Protein AF-A0A392VEM5-F1 (afdb_monomer_lite)

Secondary structure (DSSP, 8-state):
--TTSTTS-HHHHHHHHTS---SHHHHHHHHHHHHHHHHHHHHHHHT-

pLDDT: mean 79.41, std 9.6, range [47.03, 88.06]

Radius of gyration: 11.79 Å; chains: 1; bounding box: 29×16×32 Å

Sequence (48 aa):
MNKYRYGLRGDIAQTVSLQYVRDFRDLIQKAYSAEATIEYARQKKEAA

Structure (mmCIF, N/CA/C/O backbone):
data_AF-A0A392VEM5-F1
#
_entry.id   AF-A0A392VEM5-F1
#
loop_
_atom_site.group_PDB
_atom_site.id
_atom_site.type_symbol
_atom_site.label_atom_id
_atom_site.label_alt_id
_atom_site.label_comp_id
_atom_site.label_asym_id
_atom_site.label_entity_id
_atom_site.label_seq_id
_atom_site.pdbx_PDB_ins_code
_atom_site.Cartn_x
_atom_site.Cartn_y
_atom_site.Cartn_z
_atom_site.occupancy
_atom_site.B_iso_or_equiv
_atom_site.auth_seq_id
_atom_site.auth_comp_id
_atom_site.auth_asym_id
_atom_site.auth_atom_id
_atom_site.pdbx_PDB_model_num
ATOM 1 N N . MET A 1 1 ? -13.697 -4.956 9.395 1.00 47.03 1 MET A N 1
ATOM 2 C CA . MET A 1 1 ? -12.751 -3.818 9.381 1.00 47.03 1 MET A CA 1
ATOM 3 C C . MET A 1 1 ? -12.564 -3.340 7.935 1.00 47.03 1 MET A C 1
ATOM 5 O O . MET A 1 1 ? -11.689 -3.833 7.247 1.00 47.03 1 MET A O 1
ATOM 9 N N . ASN A 1 2 ? -13.435 -2.462 7.418 1.00 56.06 2 ASN A N 1
ATOM 10 C CA . ASN A 1 2 ? -13.389 -2.007 6.008 1.00 56.06 2 ASN A CA 1
ATOM 11 C C . ASN A 1 2 ? -13.162 -0.486 5.875 1.00 56.06 2 ASN A C 1
ATOM 13 O O . ASN A 1 2 ? -13.232 0.061 4.781 1.00 56.06 2 ASN A O 1
ATOM 17 N N . LYS A 1 3 ? -12.910 0.211 6.994 1.00 62.12 3 LYS A N 1
ATOM 18 C CA . LYS A 1 3 ? -12.885 1.683 7.062 1.00 62.12 3 LYS A CA 1
ATOM 19 C C . LYS A 1 3 ? -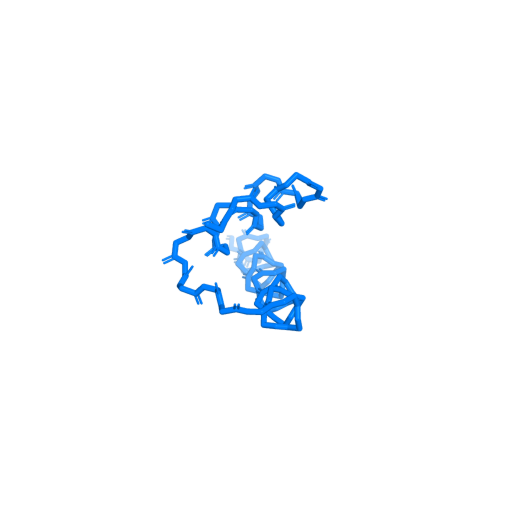11.642 2.323 6.429 1.00 62.12 3 LYS A C 1
ATOM 21 O O . LYS A 1 3 ? -11.644 3.517 6.184 1.00 62.12 3 LYS A O 1
ATOM 26 N N . TYR A 1 4 ? -10.609 1.536 6.143 1.00 63.41 4 TYR A N 1
ATOM 27 C CA . TYR A 1 4 ? -9.285 2.036 5.770 1.00 63.41 4 TYR A CA 1
ATOM 28 C C . TYR A 1 4 ? -8.903 1.811 4.299 1.00 63.41 4 TYR A C 1
ATOM 30 O O . TYR A 1 4 ? -7.785 2.107 3.898 1.00 63.41 4 TYR A O 1
ATOM 38 N N . ARG A 1 5 ? -9.822 1.268 3.490 1.00 63.03 5 ARG A N 1
ATOM 39 C CA . ARG A 1 5 ? -9.584 0.985 2.063 1.00 63.03 5 ARG A CA 1
ATOM 40 C C . ARG A 1 5 ? -9.907 2.174 1.150 1.00 63.03 5 ARG A C 1
ATOM 42 O O . ARG A 1 5 ? -9.457 2.205 0.011 1.00 63.03 5 ARG A O 1
ATOM 49 N N . TYR A 1 6 ? -10.666 3.149 1.649 1.00 63.38 6 TYR A N 1
ATOM 50 C CA . TYR A 1 6 ? -11.121 4.311 0.889 1.00 63.38 6 TYR A CA 1
ATOM 51 C C . TYR A 1 6 ? -10.087 5.437 1.005 1.00 63.38 6 TYR A C 1
ATOM 53 O O . TYR A 1 6 ? -10.089 6.180 1.981 1.00 63.38 6 TYR A O 1
ATOM 61 N N . GLY A 1 7 ? -9.160 5.514 0.046 1.00 72.38 7 GLY A N 1
ATOM 62 C CA . GLY A 1 7 ? -8.147 6.579 -0.025 1.00 72.38 7 GLY A CA 1
ATOM 63 C C . GLY A 1 7 ? -6.776 6.142 -0.547 1.00 72.38 7 GLY A C 1
ATOM 64 O O . GLY A 1 7 ? -5.940 6.990 -0.838 1.00 72.38 7 GLY A O 1
ATOM 65 N N . LEU A 1 8 ? -6.538 4.835 -0.687 1.00 73.19 8 LEU A N 1
ATOM 66 C CA . LEU A 1 8 ? -5.299 4.303 -1.255 1.00 73.19 8 LEU A CA 1
ATOM 67 C C . LEU A 1 8 ? -5.386 4.236 -2.785 1.00 73.19 8 LEU A C 1
ATOM 69 O O . LEU A 1 8 ? -6.438 3.914 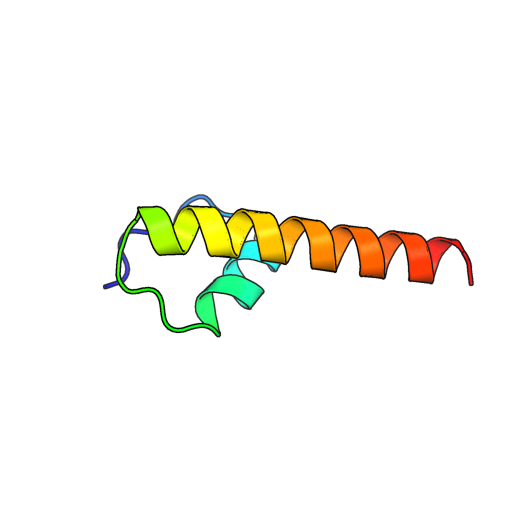-3.342 1.00 73.19 8 LEU A O 1
ATOM 73 N N . ARG A 1 9 ? -4.261 4.501 -3.460 1.00 80.25 9 ARG A N 1
ATOM 74 C CA . ARG A 1 9 ? -4.091 4.273 -4.904 1.00 80.25 9 ARG A CA 1
ATOM 75 C C . ARG A 1 9 ? -4.435 2.809 -5.225 1.00 80.25 9 ARG A C 1
ATOM 77 O O . ARG A 1 9 ? -4.118 1.933 -4.426 1.00 80.25 9 ARG A O 1
ATOM 84 N N . GLY A 1 10 ? -5.137 2.536 -6.328 1.00 81.44 10 GLY A N 1
ATOM 85 C CA . GLY A 1 10 ? -5.787 1.231 -6.562 1.00 81.44 10 GLY A CA 1
ATOM 86 C C . GLY A 1 10 ? -4.856 0.008 -6.501 1.00 81.44 10 GLY A C 1
ATOM 87 O O . GLY A 1 10 ? -5.229 -1.033 -5.968 1.00 81.44 10 GLY A O 1
ATOM 88 N N . ASP A 1 11 ? -3.624 0.163 -6.967 1.00 82.25 11 ASP A N 1
ATOM 89 C CA . ASP A 1 11 ? -2.517 -0.798 -6.909 1.00 82.25 11 ASP A CA 1
ATOM 90 C C . ASP A 1 11 ? -2.023 -1.066 -5.472 1.00 82.25 11 ASP A C 1
ATOM 92 O O . ASP A 1 11 ? -1.847 -2.218 -5.054 1.00 82.25 11 ASP A O 1
ATOM 96 N N . ILE A 1 12 ? -1.879 -0.008 -4.674 1.00 82.38 12 ILE A N 1
ATOM 97 C CA . ILE A 1 12 ? -1.542 -0.104 -3.247 1.00 82.38 12 ILE A CA 1
ATOM 98 C C . ILE A 1 12 ? -2.711 -0.728 -2.475 1.00 82.38 12 ILE A C 1
ATOM 100 O O . ILE A 1 12 ? -2.513 -1.637 -1.672 1.00 82.38 12 ILE A O 1
ATOM 104 N N . ALA A 1 13 ? -3.942 -0.293 -2.748 1.00 82.06 13 ALA A N 1
ATOM 105 C CA . ALA A 1 13 ? -5.152 -0.803 -2.116 1.00 82.06 13 ALA A CA 1
ATOM 106 C C . ALA A 1 13 ? -5.326 -2.307 -2.358 1.00 82.06 13 ALA A C 1
ATOM 108 O O . ALA A 1 13 ? -5.668 -3.035 -1.428 1.00 82.06 13 ALA A O 1
ATOM 109 N N . GLN A 1 14 ? -5.039 -2.788 -3.572 1.00 82.31 14 GLN A N 1
ATOM 110 C CA . GLN A 1 14 ? -5.066 -4.212 -3.900 1.00 82.31 14 GLN A CA 1
ATOM 111 C C . GLN A 1 14 ? -4.029 -4.991 -3.082 1.00 82.31 14 GLN A C 1
ATOM 113 O O . GLN A 1 14 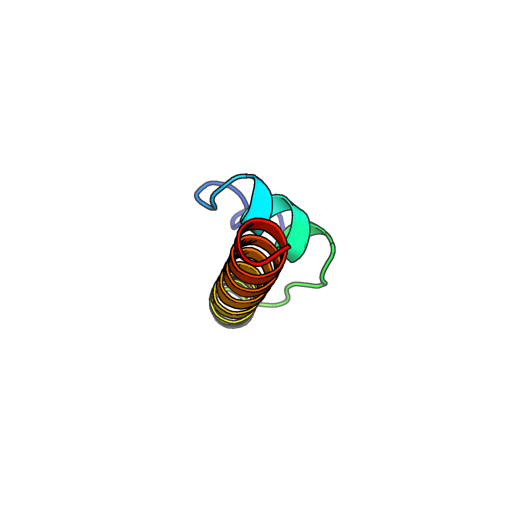? -4.369 -5.977 -2.431 1.00 82.31 14 GLN A O 1
ATOM 118 N N . THR A 1 15 ? -2.787 -4.510 -3.047 1.00 82.12 15 THR A N 1
ATOM 119 C CA . THR A 1 15 ? -1.685 -5.162 -2.322 1.00 82.12 15 THR A CA 1
ATOM 120 C C . THR A 1 15 ? -1.923 -5.186 -0.810 1.00 82.12 15 THR A C 1
ATOM 122 O O . THR A 1 15 ? -1.713 -6.206 -0.155 1.00 82.12 15 THR A O 1
ATOM 125 N N . VAL A 1 16 ? -2.415 -4.082 -0.243 1.00 82.50 16 VAL A N 1
ATOM 126 C CA . VAL A 1 16 ? -2.734 -3.964 1.186 1.00 82.50 16 VAL A CA 1
ATOM 127 C C . VAL A 1 16 ? -3.991 -4.763 1.541 1.00 82.50 16 VAL A C 1
ATOM 129 O O . VAL A 1 16 ? -4.051 -5.354 2.614 1.00 82.50 16 VAL A O 1
ATOM 132 N N . SER A 1 17 ? -4.979 -4.848 0.643 1.00 77.50 17 SER A N 1
ATOM 133 C CA . SER A 1 17 ? -6.206 -5.628 0.860 1.00 77.50 17 SER A CA 1
ATOM 134 C C . SER A 1 17 ? -5.968 -7.139 0.894 1.00 77.50 17 SER A C 1
ATOM 136 O O . SER A 1 17 ? -6.783 -7.855 1.477 1.00 77.50 17 SER A O 1
ATOM 138 N N . LEU A 1 18 ? -4.888 -7.624 0.276 1.00 82.12 18 LEU A N 1
ATOM 139 C CA . LEU A 1 18 ? -4.466 -9.026 0.340 1.00 82.12 18 LEU A CA 1
ATOM 140 C C . LEU A 1 18 ? -3.788 -9.377 1.672 1.00 82.12 18 LEU A C 1
ATOM 142 O O . LEU A 1 18 ? -3.635 -10.552 1.995 1.00 82.12 18 LEU A O 1
ATOM 146 N N . GLN A 1 19 ? -3.392 -8.374 2.456 1.00 78.75 19 GLN A N 1
ATOM 147 C CA . GLN A 1 19 ? -2.754 -8.566 3.749 1.00 78.75 19 GLN A CA 1
ATOM 148 C C . GLN A 1 19 ? -3.756 -8.396 4.893 1.00 78.75 19 GLN A C 1
ATOM 150 O O . GLN A 1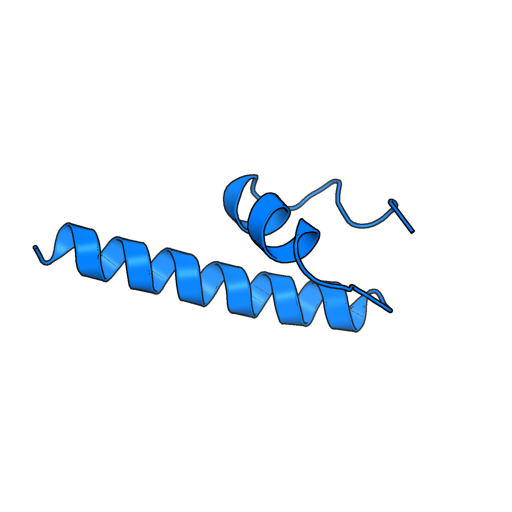 19 ? -4.694 -7.601 4.828 1.00 78.75 19 GLN A O 1
ATOM 155 N N . TYR A 1 20 ? -3.528 -9.119 5.990 1.00 80.56 20 TYR A N 1
ATOM 156 C CA . TYR A 1 20 ? -4.253 -8.866 7.230 1.00 80.56 20 TYR A CA 1
ATOM 157 C C . TYR A 1 20 ? -3.783 -7.533 7.825 1.00 80.56 20 TYR A C 1
ATOM 159 O O . TYR A 1 20 ? -2.583 -7.350 8.043 1.00 80.56 20 TYR A O 1
ATOM 167 N N . VAL A 1 21 ? -4.727 -6.614 8.046 1.00 78.31 21 VAL A N 1
ATOM 168 C CA . VAL A 1 21 ? -4.489 -5.287 8.629 1.00 78.31 21 VAL A CA 1
ATOM 169 C C . VAL A 1 21 ? -5.225 -5.211 9.958 1.00 78.31 21 VAL A C 1
ATOM 171 O O . VAL A 1 21 ? -6.459 -5.262 9.987 1.00 78.31 21 VAL A O 1
ATOM 174 N N . ARG A 1 22 ? -4.473 -5.101 11.056 1.00 80.94 22 ARG A N 1
ATOM 175 C CA . ARG A 1 22 ? -5.048 -5.055 12.413 1.00 80.94 22 ARG A CA 1
ATOM 176 C C . ARG A 1 22 ? -5.468 -3.661 12.838 1.00 80.94 22 ARG A C 1
ATOM 178 O O . ARG A 1 22 ? -6.547 -3.505 13.391 1.00 80.94 22 ARG A O 1
ATOM 185 N N . ASP A 1 23 ? -4.639 -2.667 12.549 1.00 85.19 23 ASP A N 1
ATOM 186 C CA . ASP A 1 23 ? -4.775 -1.313 13.077 1.00 85.19 23 ASP A CA 1
ATOM 187 C C . ASP A 1 23 ? -4.434 -0.272 12.007 1.00 85.19 23 ASP A C 1
ATOM 189 O O . ASP A 1 23 ? -3.808 -0.574 10.992 1.00 85.19 23 ASP A O 1
ATOM 193 N N . PHE A 1 24 ? -4.800 0.989 12.240 1.00 81.19 24 PHE A N 1
ATOM 194 C CA . PHE A 1 24 ? -4.497 2.067 11.291 1.00 81.19 24 PHE A CA 1
ATOM 195 C C . PHE A 1 24 ? -2.989 2.265 11.071 1.00 81.19 24 PHE A C 1
ATOM 197 O O . PHE A 1 24 ? -2.550 2.537 9.959 1.00 81.19 24 PHE A O 1
ATOM 204 N N . ARG A 1 25 ? -2.174 2.067 12.113 1.00 85.94 25 ARG A N 1
ATOM 205 C CA . ARG A 1 25 ? -0.709 2.097 11.991 1.00 85.94 25 ARG A CA 1
ATOM 206 C C . ARG A 1 25 ? -0.203 1.009 11.043 1.00 85.94 25 ARG A C 1
ATOM 208 O O . ARG A 1 25 ? 0.640 1.285 10.199 1.00 85.94 25 ARG A O 1
ATOM 215 N N . ASP A 1 26 ? -0.755 -0.194 11.175 1.00 86.62 26 ASP A N 1
ATOM 216 C CA . ASP A 1 26 ? -0.410 -1.356 10.355 1.00 86.62 26 ASP A CA 1
ATOM 217 C C . ASP A 1 26 ? -0.805 -1.127 8.887 1.00 86.62 26 ASP A C 1
ATOM 219 O O . ASP A 1 26 ? -0.035 -1.425 7.977 1.00 86.62 26 ASP A O 1
ATOM 223 N N . LEU A 1 27 ? -1.953 -0.479 8.649 1.00 85.06 27 LEU A N 1
ATOM 224 C CA . LEU A 1 27 ? -2.350 -0.023 7.316 1.00 85.06 27 LEU A CA 1
ATOM 225 C C . LEU A 1 27 ? -1.309 0.922 6.705 1.00 85.06 27 LEU A C 1
ATOM 227 O O . LEU A 1 27 ? -0.889 0.696 5.575 1.00 85.06 27 LEU A O 1
ATOM 231 N N . ILE A 1 28 ? -0.917 1.979 7.427 1.00 86.25 28 ILE A N 1
ATOM 232 C CA . ILE A 1 28 ? 0.036 2.973 6.912 1.00 86.25 28 ILE A CA 1
ATOM 233 C C . ILE A 1 28 ? 1.371 2.306 6.590 1.00 86.25 28 ILE A C 1
ATOM 235 O O . ILE A 1 28 ? 1.925 2.524 5.515 1.00 86.25 28 ILE A O 1
ATOM 239 N N . GLN A 1 29 ? 1.863 1.450 7.484 1.00 87.62 29 GLN A N 1
ATOM 240 C CA . GLN A 1 29 ? 3.134 0.760 7.291 1.00 87.62 29 GLN A CA 1
ATOM 241 C C . GLN A 1 29 ? 3.094 -0.150 6.055 1.00 87.62 29 GLN A C 1
ATOM 243 O O . GLN A 1 29 ? 3.989 -0.097 5.214 1.00 87.62 29 GLN A O 1
ATOM 248 N N . LYS A 1 30 ? 2.012 -0.921 5.893 1.00 88.06 30 LYS A N 1
ATOM 249 C CA . LYS A 1 30 ? 1.809 -1.797 4.731 1.00 88.06 30 LYS A CA 1
ATOM 250 C C . LYS A 1 30 ? 1.608 -1.018 3.435 1.00 88.06 30 LYS A C 1
ATOM 252 O O . LYS A 1 30 ? 2.078 -1.474 2.397 1.00 88.06 30 LYS A O 1
ATOM 257 N N . ALA A 1 31 ? 0.946 0.136 3.480 1.00 85.75 31 ALA A N 1
ATOM 258 C CA . ALA A 1 31 ? 0.769 1.002 2.318 1.00 8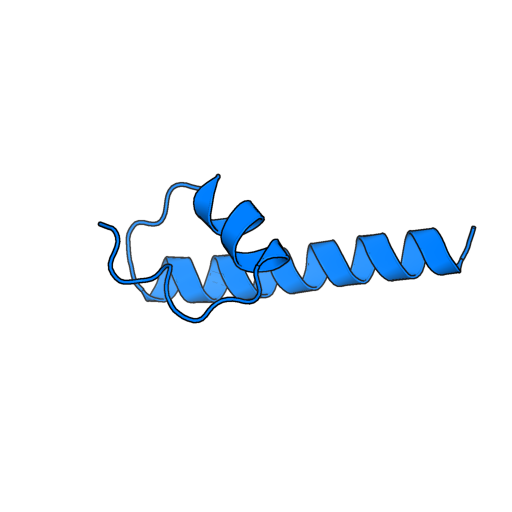5.75 31 ALA A CA 1
ATOM 259 C C . ALA A 1 31 ? 2.112 1.541 1.810 1.00 85.75 31 ALA A C 1
ATOM 261 O O . ALA A 1 31 ? 2.399 1.398 0.625 1.00 85.75 31 ALA A O 1
ATOM 262 N N . TYR A 1 32 ? 2.965 2.044 2.709 1.00 87.88 32 TYR A N 1
ATOM 263 C CA . TYR A 1 32 ? 4.322 2.480 2.361 1.00 87.88 32 TYR A CA 1
ATOM 264 C C . TYR A 1 32 ? 5.174 1.341 1.787 1.00 87.88 32 TYR A C 1
ATOM 266 O O . TYR A 1 32 ? 5.857 1.513 0.780 1.00 87.88 32 TYR A O 1
ATOM 274 N N . SER A 1 33 ? 5.125 0.148 2.390 1.00 87.12 33 SER A N 1
ATOM 275 C CA . SER A 1 33 ? 5.861 -1.011 1.865 1.00 87.12 33 SER A CA 1
ATOM 276 C C . SER A 1 33 ? 5.350 -1.471 0.495 1.00 87.12 33 SER A C 1
ATOM 278 O O . SER A 1 33 ? 6.142 -1.868 -0.363 1.00 87.12 33 SER A O 1
ATOM 280 N N . ALA A 1 34 ? 4.034 -1.426 0.273 1.00 87.75 34 ALA A N 1
ATOM 281 C CA . ALA A 1 34 ? 3.432 -1.753 -1.014 1.00 87.75 34 ALA A CA 1
ATOM 282 C C . ALA A 1 34 ? 3.835 -0.743 -2.098 1.00 87.75 34 ALA A C 1
ATOM 284 O O . ALA A 1 34 ? 4.200 -1.160 -3.194 1.00 87.75 34 ALA A O 1
ATOM 285 N N . GLU A 1 35 ? 3.844 0.553 -1.784 1.00 87.62 35 GLU A N 1
ATOM 286 C CA . GLU A 1 35 ? 4.302 1.603 -2.699 1.00 87.62 35 GLU A CA 1
ATOM 287 C C . GLU A 1 35 ? 5.755 1.377 -3.139 1.00 87.62 35 GLU A C 1
ATOM 289 O O . GLU A 1 35 ? 6.023 1.311 -4.338 1.00 87.62 35 GLU A O 1
ATOM 294 N N . ALA A 1 36 ? 6.664 1.119 -2.193 1.00 87.75 36 ALA A N 1
ATOM 295 C CA . ALA A 1 36 ? 8.068 0.829 -2.496 1.00 87.75 36 ALA A CA 1
ATOM 296 C C . ALA A 1 36 ? 8.243 -0.421 -3.382 1.00 87.75 36 ALA A C 1
ATOM 298 O O . ALA A 1 36 ? 9.089 -0.457 -4.274 1.00 87.75 36 ALA A O 1
ATOM 299 N N . THR A 1 37 ? 7.420 -1.451 -3.166 1.00 85.94 37 THR A N 1
ATOM 300 C CA . THR A 1 37 ? 7.456 -2.685 -3.970 1.00 85.94 37 THR A CA 1
ATOM 301 C C . THR A 1 37 ? 6.960 -2.440 -5.396 1.00 85.94 37 THR A C 1
ATOM 303 O O . THR A 1 37 ? 7.541 -2.956 -6.353 1.00 85.94 37 THR A O 1
ATOM 306 N N . ILE A 1 38 ? 5.903 -1.637 -5.551 1.00 86.19 38 ILE A N 1
ATOM 307 C CA . ILE A 1 38 ? 5.354 -1.248 -6.855 1.00 86.19 38 ILE A CA 1
ATOM 308 C C . ILE A 1 38 ? 6.367 -0.394 -7.619 1.00 86.19 38 ILE A C 1
ATOM 310 O O . ILE A 1 38 ? 6.607 -0.639 -8.801 1.00 86.19 38 ILE A O 1
ATOM 314 N N . GLU A 1 39 ? 6.992 0.574 -6.952 1.00 87.00 39 GLU A N 1
ATOM 315 C CA . GLU A 1 39 ? 8.006 1.435 -7.555 1.00 87.00 39 GLU A CA 1
ATOM 316 C C . GLU A 1 39 ? 9.239 0.635 -7.993 1.00 87.00 39 GLU A C 1
ATOM 318 O O . GLU A 1 39 ? 9.697 0.779 -9.126 1.00 87.00 39 GLU A O 1
ATOM 323 N N . TYR A 1 40 ? 9.708 -0.296 -7.157 1.00 85.31 40 TYR A N 1
ATOM 324 C CA . TYR A 1 40 ? 10.794 -1.208 -7.511 1.00 85.31 40 TYR A CA 1
ATOM 325 C C . TYR A 1 40 ? 10.446 -2.079 -8.728 1.00 85.31 40 TYR A C 1
ATOM 327 O O . TYR A 1 40 ? 11.240 -2.214 -9.661 1.00 85.31 40 TYR A O 1
ATOM 335 N N . ALA A 1 41 ? 9.237 -2.649 -8.758 1.00 86.31 41 ALA A N 1
ATOM 336 C CA . ALA A 1 41 ? 8.769 -3.445 -9.889 1.00 86.31 41 ALA A CA 1
ATOM 337 C C . ALA A 1 41 ? 8.646 -2.612 -11.175 1.00 86.31 41 ALA A C 1
ATOM 339 O O . ALA A 1 41 ? 8.909 -3.123 -12.266 1.00 86.31 41 ALA A O 1
ATOM 340 N N . ARG A 1 42 ? 8.271 -1.333 -11.056 1.00 86.62 42 ARG A N 1
ATOM 341 C CA . ARG A 1 42 ? 8.196 -0.395 -12.177 1.00 86.62 42 ARG A CA 1
ATOM 342 C C . ARG A 1 42 ? 9.580 -0.056 -12.725 1.00 86.62 42 ARG A C 1
ATOM 344 O O . ARG A 1 42 ? 9.784 -0.224 -13.921 1.00 86.62 42 ARG A O 1
ATOM 351 N N . GLN A 1 43 ? 10.532 0.330 -11.874 1.00 84.62 43 GLN A N 1
ATOM 352 C CA . GLN A 1 43 ? 11.910 0.611 -12.300 1.00 84.62 43 GLN A CA 1
ATOM 353 C C . GLN A 1 43 ? 12.554 -0.614 -12.957 1.00 84.62 43 GLN A C 1
ATOM 355 O O . GLN A 1 43 ? 13.205 -0.500 -13.989 1.00 84.62 43 GLN A O 1
ATOM 360 N N . LYS A 1 44 ? 12.307 -1.814 -12.416 1.00 83.56 44 LYS A N 1
ATOM 361 C CA . LYS A 1 44 ? 12.794 -3.065 -13.010 1.00 83.56 44 LYS A CA 1
ATOM 362 C C . LYS A 1 44 ? 12.196 -3.344 -14.395 1.00 83.56 44 LYS A C 1
ATOM 364 O O . LYS A 1 44 ? 12.871 -3.942 -15.222 1.00 83.56 44 LYS A O 1
ATOM 369 N N . LYS A 1 45 ? 10.944 -2.944 -14.642 1.00 78.12 45 LYS A N 1
ATOM 370 C CA . LYS A 1 45 ? 10.308 -3.047 -15.965 1.00 78.12 45 LYS A CA 1
ATOM 371 C C . LYS A 1 45 ? 10.791 -1.981 -16.944 1.00 78.12 45 LYS A C 1
ATOM 373 O O . LYS A 1 45 ? 10.851 -2.269 -18.124 1.00 78.12 45 LYS A O 1
ATOM 378 N N . GLU A 1 46 ? 11.092 -0.773 -16.473 1.00 74.81 46 GLU A N 1
ATOM 379 C CA . GLU A 1 46 ? 11.640 0.305 -17.310 1.00 74.81 46 GLU A CA 1
ATOM 380 C C . GLU A 1 46 ? 13.125 0.071 -17.657 1.00 74.81 46 GLU A C 1
ATOM 382 O O . GLU A 1 46 ? 13.606 0.584 -18.661 1.00 74.81 46 GLU A O 1
ATOM 387 N N . ALA A 1 47 ? 13.843 -0.722 -16.855 1.00 70.69 47 ALA A N 1
ATOM 388 C CA . ALA A 1 47 ? 15.236 -1.108 -17.091 1.00 70.69 47 ALA A CA 1
ATOM 389 C C . ALA A 1 47 ? 15.420 -2.379 -17.953 1.00 70.69 47 ALA A C 1
ATOM 391 O O . ALA A 1 47 ? 16.561 -2.805 -18.142 1.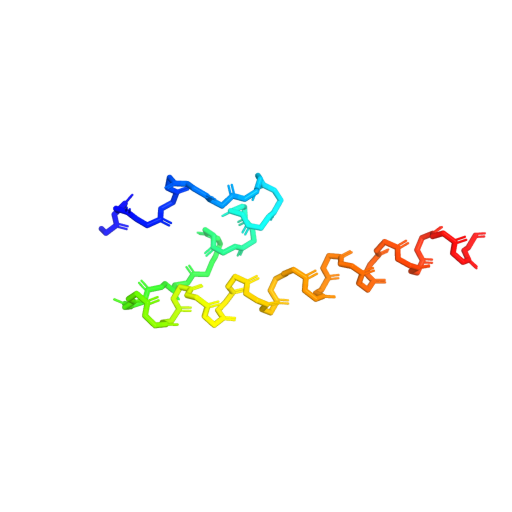00 70.69 47 ALA A O 1
ATOM 392 N N . ALA A 1 48 ? 14.334 -3.001 -18.425 1.00 58.50 48 ALA A N 1
ATOM 393 C CA . ALA A 1 48 ? 14.331 -4.227 -19.234 1.00 58.50 48 ALA A CA 1
ATOM 394 C C . ALA A 1 48 ? 13.869 -3.940 -20.667 1.00 58.50 48 ALA A C 1
ATOM 396 O O . ALA A 1 48 ? 14.455 -4.548 -21.589 1.00 58.50 48 ALA A O 1
#

Organism: NCBI:txid97028

Foldseek 3Di:
DCVLLPPADPQLSVQLVVDDADDPVSSVVSSVVSVVVVVVVVVVVVVD